Protein AF-A0AAU3U1M7-F1 (afdb_monomer_lite)

Structure (mmCIF, N/CA/C/O backbone):
data_AF-A0AAU3U1M7-F1
#
_entry.id   AF-A0AAU3U1M7-F1
#
loop_
_atom_site.group_PDB
_atom_site.id
_atom_site.type_symb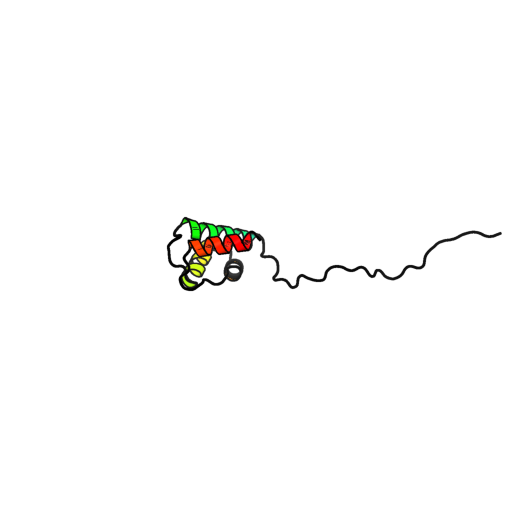ol
_atom_site.label_atom_id
_atom_site.label_alt_id
_atom_site.label_comp_id
_atom_site.label_asym_id
_atom_site.label_entity_id
_atom_site.label_seq_id
_atom_site.pdbx_PDB_ins_code
_atom_site.Cartn_x
_atom_site.Cartn_y
_atom_site.Cartn_z
_atom_site.occupancy
_atom_site.B_iso_or_equiv
_atom_site.auth_seq_id
_atom_site.auth_comp_id
_atom_site.auth_asym_id
_atom_site.auth_atom_id
_atom_site.pdbx_PDB_model_num
ATOM 1 N N . MET A 1 1 ? 9.812 -47.028 -69.799 1.00 43.41 1 MET A N 1
ATOM 2 C CA . MET A 1 1 ? 10.573 -47.075 -68.532 1.00 43.41 1 MET A CA 1
ATOM 3 C C . MET A 1 1 ? 10.028 -45.976 -67.619 1.00 43.41 1 MET A C 1
ATOM 5 O O . MET A 1 1 ? 10.066 -44.830 -68.049 1.00 43.41 1 MET A O 1
ATOM 9 N N . PRO A 1 2 ? 9.420 -46.315 -66.466 1.00 52.22 2 PRO A N 1
ATOM 10 C CA . PRO A 1 2 ? 8.859 -45.375 -65.487 1.00 52.22 2 PRO A CA 1
ATOM 11 C C . PRO A 1 2 ? 9.840 -45.047 -64.333 1.00 52.22 2 PRO A C 1
ATOM 13 O O . PRO A 1 2 ? 10.888 -45.677 -64.233 1.00 52.22 2 PRO A O 1
ATOM 16 N N . GLN A 1 3 ? 9.395 -44.155 -63.429 1.00 48.84 3 GLN A N 1
ATOM 17 C CA . GLN A 1 3 ? 9.915 -43.775 -62.089 1.00 48.84 3 GLN A CA 1
ATOM 18 C C . GLN A 1 3 ? 10.883 -42.563 -62.044 1.00 48.84 3 GLN A C 1
ATOM 20 O O . GLN A 1 3 ? 11.799 -42.482 -62.846 1.00 48.84 3 GLN A O 1
ATOM 25 N N . GLY A 1 4 ? 10.738 -41.573 -61.146 1.00 47.88 4 GLY A N 1
ATOM 26 C CA . GLY A 1 4 ? 9.878 -41.503 -59.960 1.00 47.88 4 GLY A CA 1
ATOM 27 C C . GLY A 1 4 ? 9.676 -40.092 -59.369 1.00 47.88 4 GLY A C 1
ATOM 28 O O . GLY A 1 4 ? 10.531 -39.220 -59.454 1.00 47.88 4 GLY A O 1
ATOM 29 N N . THR A 1 5 ? 8.472 -39.914 -58.816 1.00 51.44 5 THR A N 1
ATOM 30 C CA . THR A 1 5 ? 8.111 -39.330 -57.503 1.00 51.44 5 THR A CA 1
ATOM 31 C C . THR A 1 5 ? 8.977 -38.245 -56.841 1.00 51.44 5 THR A C 1
ATOM 33 O O . THR A 1 5 ? 10.036 -38.533 -56.297 1.00 51.44 5 THR A O 1
ATOM 36 N N . ASN A 1 6 ? 8.375 -37.059 -56.684 1.00 50.31 6 ASN A N 1
ATOM 37 C CA . ASN A 1 6 ? 8.305 -36.279 -55.433 1.00 50.31 6 ASN A CA 1
ATOM 38 C C . ASN A 1 6 ? 6.969 -35.495 -55.474 1.00 50.31 6 ASN A C 1
ATOM 40 O O . ASN A 1 6 ? 6.725 -34.767 -56.428 1.00 50.31 6 ASN A O 1
ATOM 44 N N . ALA A 1 7 ? 5.950 -35.854 -54.677 1.00 51.47 7 ALA A N 1
ATOM 45 C CA . ALA A 1 7 ? 5.661 -35.320 -53.330 1.00 51.47 7 ALA A CA 1
ATOM 46 C C . ALA A 1 7 ? 5.546 -33.775 -53.342 1.00 51.47 7 ALA A C 1
ATOM 48 O O . ALA A 1 7 ? 6.500 -33.117 -53.721 1.00 51.47 7 ALA A O 1
ATOM 49 N N . ARG A 1 8 ? 4.470 -33.083 -52.937 1.00 55.06 8 ARG A N 1
ATOM 50 C CA . ARG A 1 8 ? 3.313 -33.361 -52.064 1.00 55.06 8 ARG A CA 1
ATOM 51 C C . ARG A 1 8 ? 2.342 -32.157 -52.197 1.00 55.06 8 ARG A C 1
ATOM 53 O O . ARG A 1 8 ? 2.839 -31.036 -52.273 1.00 55.06 8 ARG A O 1
ATOM 60 N N . PRO A 1 9 ? 1.007 -32.322 -52.180 1.00 54.97 9 PRO A N 1
ATOM 61 C CA . PRO A 1 9 ? 0.079 -31.211 -51.980 1.00 54.97 9 PRO A CA 1
ATOM 62 C C . PRO A 1 9 ? -0.111 -30.976 -50.471 1.00 54.97 9 PRO A C 1
ATOM 64 O O . PRO A 1 9 ? -0.503 -31.883 -49.741 1.00 54.97 9 PRO A O 1
ATOM 67 N N . GLY A 1 10 ? 0.196 -29.775 -49.990 1.00 47.59 10 GLY A N 1
ATOM 68 C CA . GLY A 1 10 ? -0.101 -29.316 -48.628 1.00 47.59 10 GLY A CA 1
ATOM 69 C C . GLY A 1 10 ? -0.243 -27.803 -48.699 1.00 47.59 10 GLY A C 1
ATOM 70 O O . GLY A 1 10 ? 0.723 -27.123 -49.016 1.00 47.59 10 GLY A O 1
ATOM 71 N N . HIS A 1 11 ? -1.472 -27.308 -48.826 1.00 50.16 11 HIS A N 1
ATOM 72 C CA . HIS A 1 11 ? -2.272 -26.756 -47.727 1.00 50.16 11 HIS A CA 1
ATOM 73 C C . HIS A 1 11 ? -1.506 -25.665 -46.952 1.00 50.16 11 HIS A C 1
ATOM 75 O O . HIS A 1 11 ? -0.440 -25.963 -46.409 1.00 50.16 11 HIS A O 1
ATOM 81 N N . PRO A 1 12 ? -2.008 -24.412 -46.926 1.00 59.41 12 PRO A N 1
ATOM 82 C CA . PRO A 1 12 ? -1.394 -23.350 -46.133 1.00 59.41 12 PRO A CA 1
ATOM 83 C C . PRO A 1 12 ? -1.374 -23.760 -44.653 1.00 59.41 12 PRO A C 1
ATOM 85 O O . PRO A 1 12 ? -2.228 -24.550 -44.239 1.00 59.41 12 PRO A O 1
ATOM 88 N N . PRO A 1 13 ? -0.421 -23.265 -43.847 1.00 58.28 13 PRO A N 1
ATOM 89 C CA . PRO A 1 13 ? -0.463 -23.504 -42.417 1.00 58.28 13 PRO A CA 1
ATOM 90 C C . PRO A 1 13 ? -1.652 -22.731 -41.836 1.00 58.28 13 PRO A C 1
ATOM 92 O O . PRO A 1 13 ? -1.588 -21.519 -41.659 1.00 58.28 13 PRO A O 1
ATOM 95 N N . ASP A 1 14 ? -2.737 -23.448 -41.570 1.00 56.12 14 ASP A N 1
ATOM 96 C CA . ASP A 1 14 ? -3.678 -23.110 -40.510 1.00 56.12 14 ASP A CA 1
ATOM 97 C C . ASP A 1 14 ? -3.240 -23.899 -39.267 1.00 56.12 14 ASP A C 1
ATOM 99 O O . ASP A 1 14 ? -3.422 -25.114 -39.195 1.00 56.12 14 ASP A O 1
ATOM 103 N N . VAL A 1 15 ? -2.545 -23.212 -38.360 1.00 54.78 15 VAL A N 1
ATOM 104 C CA . VAL A 1 15 ? -2.388 -23.526 -36.928 1.00 54.78 15 VAL A CA 1
ATOM 105 C C . VAL A 1 15 ? -2.203 -22.158 -36.252 1.00 54.78 15 VAL A C 1
ATOM 107 O O . VAL A 1 15 ? -1.240 -21.460 -36.553 1.00 54.78 15 VAL A O 1
ATOM 110 N N . ALA A 1 16 ? -3.231 -21.560 -35.648 1.00 51.38 16 ALA A N 1
ATOM 111 C CA . ALA A 1 16 ? -3.870 -21.887 -34.366 1.00 51.38 16 ALA A CA 1
ATOM 112 C C . ALA A 1 16 ? -2.961 -21.600 -33.152 1.00 51.38 16 ALA A C 1
ATOM 114 O O . ALA A 1 16 ? -1.811 -22.027 -33.140 1.00 51.38 16 ALA A O 1
ATOM 115 N N . ASP A 1 17 ? -3.557 -20.922 -32.157 1.00 44.94 17 ASP A N 1
ATOM 116 C CA . ASP A 1 17 ? -3.022 -20.394 -30.883 1.00 44.94 17 ASP A CA 1
ATOM 117 C C . ASP A 1 17 ? -2.154 -19.119 -31.004 1.00 44.94 17 ASP A C 1
ATOM 119 O O . ASP A 1 17 ? -1.164 -19.100 -31.715 1.00 44.94 17 ASP A O 1
ATOM 123 N N . GLU A 1 18 ? -2.453 -17.967 -30.394 1.00 44.66 18 GLU A N 1
ATOM 124 C CA . GLU A 1 18 ? -3.192 -17.703 -29.156 1.00 44.66 18 GLU A CA 1
ATOM 125 C C . GLU A 1 18 ? -4.232 -16.582 -29.337 1.00 44.66 18 GLU A C 1
ATOM 127 O O . GLU A 1 18 ? -3.927 -15.417 -29.609 1.00 44.66 18 GLU A O 1
ATOM 132 N N . GLN A 1 19 ? -5.495 -16.923 -29.093 1.00 45.47 19 GLN A N 1
ATOM 133 C CA . GLN A 1 19 ? -6.386 -15.981 -28.430 1.00 45.47 19 GLN A CA 1
ATOM 134 C C . GLN A 1 19 ? -5.794 -15.619 -27.062 1.00 45.47 19 GLN A C 1
ATOM 136 O O . GLN A 1 19 ? -5.313 -16.492 -26.352 1.00 45.47 19 GLN A O 1
ATOM 141 N N . SER A 1 20 ? -5.995 -14.364 -26.658 1.00 44.97 20 SER A N 1
ATOM 142 C CA . SER A 1 20 ? -5.872 -13.879 -25.277 1.00 44.97 20 SER A CA 1
ATOM 143 C C . SER A 1 20 ? -4.435 -13.746 -24.779 1.00 44.97 20 SER A C 1
ATOM 145 O O . SER A 1 20 ? -3.829 -14.660 -24.248 1.00 44.97 20 SER A O 1
ATOM 147 N N . SER A 1 21 ? -3.897 -12.535 -24.768 1.00 42.19 21 SER A N 1
ATOM 148 C CA . SER A 1 21 ? -4.144 -11.721 -23.578 1.00 42.19 21 SER A CA 1
ATOM 149 C C . SER A 1 21 ? -4.272 -10.236 -23.919 1.00 42.19 21 SER A C 1
ATOM 151 O O . SER A 1 21 ? -3.348 -9.465 -23.723 1.00 42.19 21 SER A O 1
ATOM 153 N N . ASN A 1 22 ? -5.478 -9.798 -24.296 1.00 40.06 22 ASN A N 1
ATOM 154 C CA . ASN A 1 22 ? -5.967 -8.485 -23.840 1.00 40.06 22 ASN A CA 1
ATOM 155 C C . ASN A 1 22 ? -6.445 -8.608 -22.375 1.00 40.06 22 ASN A C 1
ATOM 157 O O . ASN A 1 22 ? -7.516 -8.131 -22.008 1.00 40.06 22 ASN A O 1
ATOM 161 N N . GLY A 1 23 ? -5.692 -9.343 -21.553 1.00 47.12 23 GLY A N 1
ATOM 162 C CA . GLY A 1 23 ? -5.718 -9.154 -20.112 1.00 47.12 23 GLY A CA 1
ATOM 163 C C . GLY A 1 23 ? -4.898 -7.901 -19.803 1.00 47.12 23 GLY A C 1
ATOM 164 O O . GLY A 1 23 ? -4.056 -7.533 -20.626 1.00 47.12 23 GLY A O 1
ATOM 165 N N . PRO A 1 24 ? -5.132 -7.219 -18.670 1.00 47.38 24 PRO A N 1
ATOM 166 C CA . PRO A 1 24 ? -4.219 -6.167 -18.234 1.00 47.38 24 PRO A CA 1
ATOM 167 C C . PRO A 1 24 ? -2.795 -6.728 -18.296 1.00 47.38 24 PRO A C 1
ATOM 169 O O . PRO A 1 24 ? -2.569 -7.837 -17.805 1.00 47.38 24 PRO A O 1
ATOM 172 N N . GLU A 1 25 ? -1.885 -6.021 -18.977 1.00 58.50 25 GLU A N 1
ATOM 173 C CA . GLU A 1 25 ? -0.494 -6.456 -19.122 1.00 58.50 25 GLU A CA 1
ATOM 174 C C . GLU A 1 25 ? 0.026 -6.930 -17.758 1.00 58.50 25 GLU A C 1
ATOM 176 O O . GLU A 1 25 ? -0.230 -6.259 -16.747 1.00 58.50 25 GLU A O 1
ATOM 181 N N . PRO A 1 26 ? 0.701 -8.094 -17.688 1.00 65.62 26 PRO A N 1
ATOM 182 C CA . PRO A 1 26 ? 1.236 -8.578 -16.428 1.00 65.62 26 PRO A CA 1
ATOM 183 C C . PRO A 1 26 ? 2.102 -7.473 -15.824 1.00 65.62 26 PRO A C 1
ATOM 185 O O . PRO A 1 26 ? 2.970 -6.917 -16.500 1.00 65.62 26 PRO A O 1
ATOM 188 N N . LEU A 1 27 ? 1.820 -7.119 -14.566 1.00 72.75 27 LEU A N 1
ATOM 189 C CA . LEU A 1 27 ? 2.534 -6.060 -13.858 1.00 72.75 27 LEU A CA 1
ATOM 190 C C . LEU A 1 27 ? 4.038 -6.249 -14.039 1.00 72.75 27 LEU A C 1
ATOM 192 O O . LEU A 1 27 ? 4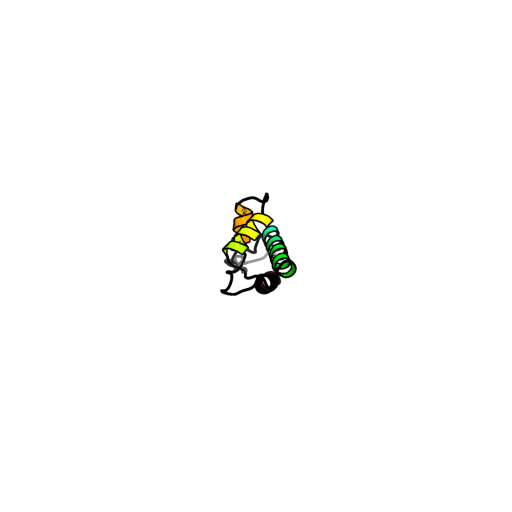.560 -7.33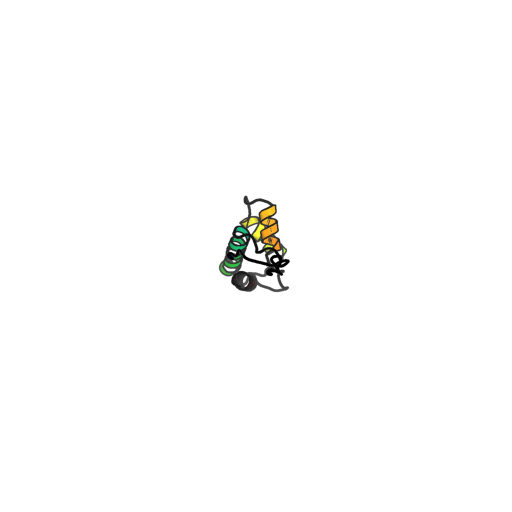7 -13.787 1.00 72.75 27 LEU A O 1
ATOM 196 N N . ALA A 1 28 ? 4.732 -5.179 -14.429 1.00 85.25 28 ALA A N 1
ATOM 197 C CA . ALA A 1 28 ? 6.181 -5.207 -14.539 1.00 85.25 28 ALA A CA 1
ATOM 198 C C . ALA A 1 28 ? 6.785 -5.735 -13.225 1.00 85.25 28 ALA A C 1
ATOM 200 O O . ALA A 1 28 ? 6.421 -5.271 -12.141 1.00 85.25 28 ALA A O 1
ATOM 201 N N . GLU A 1 29 ? 7.728 -6.677 -13.307 1.00 86.31 29 GLU A N 1
ATOM 202 C CA . GLU A 1 29 ? 8.395 -7.272 -12.138 1.00 86.31 29 GLU A CA 1
ATOM 203 C C . GLU A 1 29 ? 8.829 -6.262 -11.057 1.00 86.31 29 GLU A C 1
ATOM 205 O O . GLU A 1 29 ? 8.553 -6.516 -9.881 1.00 86.31 29 GLU A O 1
ATOM 210 N N . PRO A 1 30 ? 9.437 -5.097 -11.380 1.00 88.00 30 PRO A N 1
ATOM 211 C CA . PRO A 1 30 ? 9.797 -4.123 -10.349 1.00 88.00 30 PRO A CA 1
ATOM 212 C C . PRO A 1 30 ? 8.578 -3.523 -9.633 1.00 88.00 30 PRO A C 1
ATOM 214 O O . PRO A 1 30 ? 8.645 -3.261 -8.434 1.00 88.00 30 PRO A O 1
ATOM 217 N N . VAL A 1 31 ? 7.454 -3.344 -10.332 1.00 89.88 31 VAL A N 1
ATOM 218 C CA . VAL A 1 31 ? 6.193 -2.862 -9.744 1.00 89.88 31 VAL A CA 1
ATOM 219 C C . VAL A 1 31 ? 5.613 -3.932 -8.825 1.00 89.88 31 VAL A C 1
ATOM 221 O O . VAL A 1 31 ? 5.272 -3.638 -7.680 1.00 89.88 31 VAL A O 1
ATOM 224 N N . ARG A 1 32 ? 5.587 -5.190 -9.283 1.00 89.94 32 ARG A N 1
ATOM 225 C CA . ARG A 1 32 ? 5.134 -6.339 -8.488 1.00 89.94 32 ARG A CA 1
ATOM 226 C C . ARG A 1 32 ? 5.937 -6.501 -7.197 1.00 89.94 32 ARG A C 1
ATOM 228 O O . ARG A 1 32 ? 5.353 -6.646 -6.127 1.00 89.94 32 ARG A O 1
ATOM 235 N N . ASN A 1 33 ? 7.265 -6.448 -7.281 1.00 91.56 33 ASN A N 1
ATOM 236 C CA . ASN A 1 33 ? 8.127 -6.553 -6.104 1.00 91.56 33 ASN A CA 1
ATOM 237 C C . ASN A 1 33 ? 7.876 -5.400 -5.127 1.00 91.56 33 ASN A C 1
ATOM 239 O O . ASN A 1 33 ? 7.807 -5.624 -3.919 1.00 91.56 33 ASN A O 1
ATOM 243 N N . LYS A 1 34 ? 7.662 -4.183 -5.644 1.00 92.44 34 LYS A N 1
ATOM 244 C CA . LYS A 1 34 ? 7.383 -3.022 -4.800 1.00 92.44 34 LYS A CA 1
ATOM 245 C C . LYS A 1 34 ? 6.010 -3.082 -4.128 1.00 92.44 34 LYS A C 1
ATOM 247 O O . LYS A 1 34 ? 5.904 -2.698 -2.968 1.00 92.44 34 LYS A O 1
ATOM 252 N N . LEU A 1 35 ? 4.988 -3.606 -4.809 1.00 91.69 35 LEU A N 1
ATOM 253 C CA . LEU A 1 35 ? 3.680 -3.899 -4.206 1.00 91.69 35 LEU A CA 1
ATOM 254 C C . LEU A 1 35 ? 3.811 -4.851 -3.023 1.00 91.69 35 LEU A C 1
ATOM 256 O O . LEU A 1 35 ? 3.248 -4.579 -1.967 1.00 91.69 35 LEU A O 1
ATOM 260 N N . ILE A 1 36 ? 4.562 -5.945 -3.194 1.00 93.31 36 ILE A N 1
ATOM 261 C CA . ILE A 1 36 ? 4.792 -6.925 -2.127 1.00 93.31 36 ILE A CA 1
ATOM 262 C C . ILE A 1 36 ? 5.489 -6.251 -0.945 1.00 93.31 36 ILE A C 1
ATOM 264 O O . ILE A 1 36 ? 5.027 -6.396 0.179 1.00 93.31 36 ILE A O 1
ATOM 268 N N . GLU A 1 37 ? 6.559 -5.491 -1.194 1.00 93.38 37 GLU A N 1
ATOM 269 C CA . GLU A 1 37 ? 7.303 -4.782 -0.146 1.00 93.38 37 GLU A CA 1
ATOM 270 C C . GLU A 1 37 ? 6.404 -3.818 0.642 1.00 93.38 37 GLU A C 1
ATOM 272 O O . GLU A 1 37 ? 6.371 -3.864 1.868 1.00 93.38 37 GLU A O 1
ATOM 277 N N . ILE A 1 38 ? 5.639 -2.974 -0.053 1.00 93.00 38 ILE A N 1
ATOM 278 C CA . ILE A 1 38 ? 4.751 -1.990 0.577 1.00 93.00 38 ILE A CA 1
ATOM 279 C C . ILE A 1 38 ? 3.622 -2.680 1.351 1.00 93.00 38 ILE A C 1
ATOM 281 O O . ILE A 1 38 ? 3.325 -2.281 2.473 1.00 93.00 38 ILE A O 1
ATOM 285 N N . ALA A 1 39 ? 3.013 -3.726 0.791 1.00 92.56 39 ALA A N 1
ATOM 286 C CA . ALA A 1 39 ? 1.963 -4.479 1.470 1.00 92.56 39 ALA A CA 1
ATOM 287 C C . ALA A 1 39 ? 2.479 -5.194 2.729 1.00 92.56 39 ALA A C 1
ATOM 289 O O . ALA A 1 39 ? 1.771 -5.278 3.732 1.00 92.56 39 ALA A O 1
ATOM 290 N N . ASP A 1 40 ? 3.718 -5.684 2.694 1.00 93.75 40 ASP A N 1
ATOM 291 C CA . ASP A 1 40 ? 4.349 -6.312 3.850 1.00 93.75 40 ASP A CA 1
ATOM 292 C C . ASP A 1 40 ? 4.684 -5.278 4.942 1.00 93.75 40 ASP A C 1
ATOM 294 O O . ASP A 1 40 ? 4.453 -5.547 6.120 1.00 93.75 40 ASP A O 1
ATOM 298 N N . LEU A 1 41 ? 5.116 -4.067 4.562 1.00 93.50 41 LEU A N 1
ATOM 299 C CA . LEU A 1 41 ? 5.330 -2.951 5.495 1.00 93.50 41 LEU A CA 1
ATOM 300 C C . LEU A 1 41 ? 4.035 -2.501 6.181 1.00 93.50 41 LEU A C 1
ATOM 302 O O . LEU A 1 41 ? 4.016 -2.392 7.404 1.00 93.50 41 LEU A O 1
ATOM 306 N N . LEU A 1 42 ? 2.943 -2.327 5.427 1.00 91.62 42 LEU A N 1
ATOM 307 C CA . LEU A 1 42 ? 1.627 -1.965 5.981 1.00 91.62 42 LEU A CA 1
ATOM 308 C C . LEU A 1 42 ? 1.140 -2.979 7.032 1.00 91.62 42 LEU A C 1
ATOM 310 O O . LEU A 1 42 ? 0.498 -2.617 8.016 1.00 91.62 42 LEU A O 1
ATOM 314 N N . ARG A 1 43 ? 1.491 -4.261 6.869 1.00 90.25 43 ARG A N 1
ATOM 315 C CA . ARG A 1 43 ? 1.179 -5.304 7.856 1.00 90.25 43 ARG A CA 1
ATOM 316 C C . ARG A 1 43 ? 2.080 -5.272 9.089 1.00 90.25 43 ARG A C 1
ATOM 318 O O . ARG A 1 43 ? 1.641 -5.683 10.159 1.00 90.25 43 ARG A O 1
ATOM 325 N N . GLN A 1 44 ? 3.337 -4.861 8.951 1.00 91.69 44 GLN A N 1
ATOM 326 C CA . GLN A 1 44 ? 4.312 -4.929 10.041 1.00 91.69 44 GLN A CA 1
ATOM 327 C C . GLN A 1 44 ? 4.371 -3.660 10.893 1.00 91.69 44 GLN A C 1
ATOM 329 O O . GLN A 1 44 ? 4.538 -3.771 12.106 1.00 91.69 44 GLN A O 1
ATOM 334 N N . GLU A 1 45 ? 4.265 -2.475 10.288 1.00 88.00 45 GLU A N 1
ATOM 335 C CA . GLU A 1 45 ? 4.502 -1.217 11.006 1.00 88.00 45 GLU A CA 1
ATOM 336 C C . GLU A 1 45 ? 3.312 -0.805 11.876 1.00 88.00 45 GLU A C 1
ATOM 338 O O . GLU A 1 45 ? 3.483 -0.554 13.070 1.00 88.00 45 GLU A O 1
ATOM 343 N N . ALA A 1 46 ? 2.107 -0.750 11.304 1.00 85.56 46 ALA A N 1
ATOM 344 C CA . ALA A 1 46 ? 0.917 -0.285 12.012 1.00 85.56 46 ALA A CA 1
ATOM 345 C C . ALA A 1 46 ? -0.350 -1.059 11.597 1.00 85.56 46 ALA A C 1
ATOM 347 O O . ALA A 1 46 ? -1.300 -0.469 11.087 1.00 85.56 46 ALA A O 1
ATOM 348 N N . PRO A 1 47 ? -0.423 -2.381 11.847 1.00 88.19 47 PRO A N 1
ATOM 349 C CA . PRO A 1 47 ? -1.495 -3.237 11.326 1.00 88.19 47 PRO A CA 1
ATOM 350 C C . PRO A 1 47 ? -2.917 -2.816 11.730 1.00 88.19 47 PRO A C 1
ATOM 352 O O . PRO A 1 47 ? -3.861 -3.053 10.972 1.00 88.19 47 PRO A O 1
ATOM 355 N N . ASP A 1 48 ? -3.070 -2.190 12.899 1.00 92.19 48 ASP A N 1
ATOM 356 C CA . ASP A 1 48 ? -4.350 -1.714 13.439 1.00 92.19 48 ASP A CA 1
ATOM 357 C C . ASP A 1 48 ? -4.659 -0.249 13.075 1.00 92.19 48 ASP A C 1
ATOM 359 O O . ASP A 1 48 ? -5.719 0.270 13.438 1.00 92.19 48 ASP A O 1
ATOM 363 N N . ALA A 1 49 ? -3.749 0.448 12.383 1.00 90.50 49 ALA A N 1
ATOM 364 C CA . ALA A 1 49 ? -3.977 1.827 11.976 1.00 90.50 49 ALA A CA 1
ATOM 365 C C . ALA A 1 49 ? -5.018 1.902 10.847 1.00 90.50 49 ALA A C 1
ATOM 367 O O . ALA A 1 49 ? -5.063 1.027 9.976 1.00 90.50 49 ALA A O 1
ATOM 368 N N . PRO A 1 50 ? -5.871 2.940 10.842 1.00 91.12 50 PRO A N 1
ATOM 369 C CA . PRO A 1 50 ? -6.839 3.136 9.775 1.00 91.12 50 PRO A CA 1
ATOM 370 C C . PRO A 1 50 ? -6.125 3.527 8.480 1.00 91.12 50 PRO A C 1
ATOM 372 O O . PRO A 1 50 ? -5.406 4.531 8.439 1.00 91.12 50 PRO A O 1
ATOM 375 N N . LEU A 1 51 ? -6.382 2.784 7.405 1.00 92.06 51 LEU A N 1
ATOM 376 C CA . LEU A 1 51 ? -5.867 3.119 6.087 1.00 92.06 51 LEU A CA 1
ATOM 377 C C . LEU A 1 51 ? -6.874 3.994 5.334 1.00 92.06 51 LEU A C 1
ATOM 379 O O . LEU A 1 51 ? -8.089 3.832 5.415 1.00 92.06 51 LEU A O 1
ATOM 383 N N . SER A 1 52 ? -6.353 4.945 4.567 1.00 91.62 52 SER A N 1
ATOM 384 C CA . SER A 1 52 ? -7.130 5.713 3.594 1.00 91.62 52 SER A CA 1
ATOM 385 C C . SER A 1 52 ? -6.320 5.881 2.317 1.00 91.62 52 SER A C 1
ATOM 387 O O . SER A 1 52 ? -5.090 5.820 2.357 1.00 91.62 52 SER A O 1
ATOM 389 N N . GLU A 1 53 ? -6.976 6.181 1.196 1.00 90.25 53 GLU A N 1
ATOM 390 C CA . GLU A 1 53 ? -6.293 6.442 -0.081 1.00 90.25 53 GLU A CA 1
ATOM 391 C C . GLU A 1 53 ? -5.216 7.536 0.033 1.00 90.25 53 GLU A C 1
ATOM 393 O O . GLU A 1 53 ? -4.151 7.445 -0.579 1.00 90.25 53 GLU A O 1
ATOM 398 N N . ARG A 1 54 ? -5.443 8.569 0.860 1.00 90.00 54 ARG A N 1
ATOM 399 C CA . ARG A 1 54 ? -4.443 9.623 1.114 1.00 90.00 54 ARG A CA 1
ATOM 400 C C . ARG A 1 54 ? -3.217 9.112 1.865 1.00 90.00 54 ARG A C 1
ATOM 402 O O . ARG A 1 54 ? -2.100 9.516 1.540 1.00 90.00 54 ARG A O 1
ATOM 409 N N . VAL A 1 55 ? -3.422 8.260 2.868 1.00 90.50 55 VAL A N 1
ATOM 410 C CA . VAL A 1 55 ? -2.323 7.650 3.630 1.00 90.50 55 VAL A CA 1
ATOM 411 C C . VAL A 1 55 ? -1.550 6.696 2.725 1.00 90.50 55 VAL A C 1
ATOM 413 O O . VAL A 1 55 ? -0.335 6.829 2.616 1.00 90.50 55 VAL A O 1
ATOM 416 N N . LEU A 1 56 ? -2.254 5.836 1.983 1.00 90.44 56 LEU A N 1
ATOM 417 C CA . LEU A 1 56 ? -1.660 4.897 1.035 1.00 90.44 56 LEU A CA 1
ATOM 418 C C . LEU A 1 56 ? -0.825 5.613 -0.035 1.00 90.44 56 LEU A C 1
ATOM 420 O O . LEU A 1 56 ? 0.342 5.288 -0.232 1.00 90.44 56 LEU A O 1
ATOM 424 N N . SER A 1 57 ? -1.394 6.616 -0.706 1.00 91.12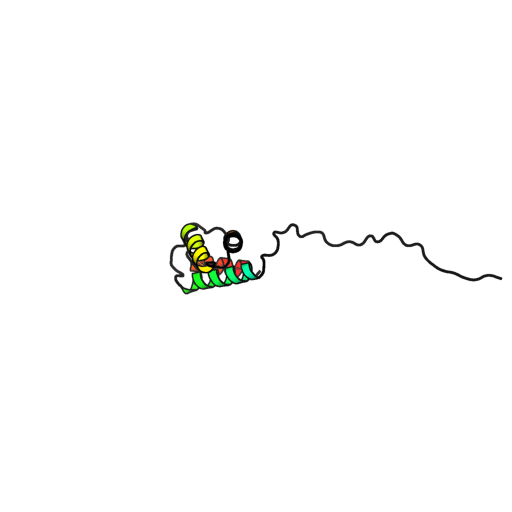 57 SER A N 1
ATOM 425 C CA . SER A 1 57 ? -0.691 7.378 -1.748 1.00 91.12 57 SER A CA 1
ATOM 426 C C . SER A 1 57 ? 0.543 8.105 -1.208 1.00 91.12 57 SER A C 1
ATOM 428 O O . SER A 1 57 ? 1.598 8.075 -1.843 1.00 91.12 57 SER A O 1
ATOM 430 N N . SER A 1 58 ? 0.456 8.691 -0.008 1.00 91.81 58 SER A N 1
ATOM 431 C CA . SER A 1 58 ? 1.606 9.316 0.662 1.00 91.81 58 SER A CA 1
ATOM 432 C C . SER A 1 58 ? 2.682 8.292 1.030 1.00 91.81 58 SER A C 1
ATOM 434 O O . SER A 1 58 ? 3.867 8.544 0.808 1.00 91.81 58 SER A O 1
ATOM 436 N N . PHE A 1 59 ? 2.284 7.126 1.541 1.00 90.88 59 PHE A N 1
ATOM 437 C CA . PHE A 1 59 ? 3.196 6.039 1.890 1.00 90.88 59 PHE A CA 1
ATOM 438 C C . PHE A 1 59 ? 3.930 5.509 0.652 1.00 90.88 59 PHE A C 1
ATOM 440 O O . PHE A 1 59 ? 5.159 5.430 0.637 1.00 90.88 59 PHE A O 1
ATOM 447 N N . ILE A 1 60 ? 3.198 5.245 -0.435 1.00 91.19 60 ILE A N 1
ATOM 448 C CA . ILE A 1 60 ? 3.779 4.831 -1.717 1.00 91.19 60 ILE A CA 1
ATOM 449 C C . ILE A 1 60 ? 4.734 5.911 -2.236 1.00 91.19 60 ILE A C 1
ATOM 451 O O . ILE A 1 60 ? 5.847 5.582 -2.635 1.00 91.19 60 ILE A O 1
ATOM 455 N N . ALA A 1 61 ? 4.357 7.193 -2.177 1.00 90.88 61 ALA A N 1
ATOM 456 C CA . ALA A 1 61 ? 5.212 8.289 -2.633 1.00 90.88 61 ALA A CA 1
ATOM 457 C C . ALA A 1 61 ? 6.550 8.352 -1.876 1.00 90.88 61 ALA A C 1
ATOM 459 O O . ALA A 1 61 ? 7.590 8.609 -2.490 1.00 90.88 61 ALA A O 1
ATOM 460 N N . VAL A 1 62 ? 6.542 8.086 -0.563 1.00 92.06 62 VAL A N 1
ATOM 461 C CA . VAL A 1 62 ? 7.764 7.956 0.248 1.00 92.06 62 VAL A CA 1
ATOM 462 C C . VAL A 1 62 ? 8.578 6.741 -0.203 1.00 92.06 62 VAL A C 1
ATOM 464 O O . VAL A 1 62 ? 9.773 6.879 -0.473 1.00 92.06 62 VAL A O 1
ATOM 467 N N . GLN A 1 63 ? 7.934 5.586 -0.376 1.00 89.12 63 GLN A N 1
ATOM 468 C CA . GLN A 1 63 ? 8.602 4.333 -0.739 1.00 89.12 63 GLN A CA 1
ATOM 469 C C . GLN A 1 63 ? 9.145 4.301 -2.173 1.00 89.12 63 GLN A C 1
ATOM 471 O O . GLN A 1 63 ? 10.098 3.568 -2.450 1.00 89.12 63 GLN A O 1
ATOM 476 N N . THR A 1 64 ? 8.580 5.085 -3.091 1.00 89.00 64 THR A N 1
ATOM 477 C CA . THR A 1 64 ? 9.046 5.213 -4.483 1.00 89.00 64 THR A CA 1
ATOM 478 C C . THR A 1 64 ? 9.885 6.471 -4.715 1.00 89.00 64 THR A C 1
ATOM 480 O O . THR A 1 64 ? 10.167 6.831 -5.864 1.00 89.00 64 THR A O 1
ATOM 483 N N . LYS A 1 65 ? 10.281 7.183 -3.653 1.00 87.81 65 LYS A N 1
ATOM 484 C CA . LYS A 1 65 ? 11.095 8.394 -3.777 1.00 87.81 65 LYS A CA 1
ATOM 485 C C . LYS A 1 65 ? 12.419 8.069 -4.476 1.00 87.81 65 LYS A C 1
ATOM 487 O O . LYS A 1 65 ? 13.171 7.207 -4.043 1.00 87.81 65 LYS A O 1
ATOM 492 N N . GLY A 1 66 ? 12.704 8.779 -5.567 1.00 85.25 66 GLY A N 1
ATOM 493 C CA . GLY A 1 66 ? 13.911 8.573 -6.377 1.00 85.25 66 GLY A CA 1
ATOM 494 C C . GLY A 1 66 ? 13.781 7.536 -7.501 1.00 85.25 66 GLY A C 1
ATOM 495 O O . GLY A 1 66 ? 14.664 7.489 -8.349 1.00 85.25 66 GLY A O 1
ATOM 496 N N . ALA A 1 67 ? 12.682 6.774 -7.574 1.00 84.00 67 ALA A N 1
ATOM 497 C CA . ALA A 1 67 ? 12.431 5.809 -8.656 1.00 84.00 67 ALA A CA 1
ATOM 498 C C . ALA A 1 67 ? 11.743 6.424 -9.897 1.00 84.00 67 ALA A C 1
ATOM 500 O O . ALA A 1 67 ? 11.693 5.801 -10.954 1.00 84.00 67 ALA A O 1
ATOM 501 N N . GLY A 1 68 ? 11.231 7.655 -9.782 1.00 88.56 68 GLY A N 1
ATOM 502 C CA . GLY A 1 68 ? 10.570 8.393 -10.865 1.00 88.56 68 GLY A CA 1
ATOM 503 C C . GLY A 1 68 ? 9.038 8.391 -10.783 1.00 88.56 68 GLY A C 1
ATOM 504 O O . GLY A 1 68 ? 8.422 7.521 -10.170 1.00 88.56 68 GLY A O 1
ATOM 505 N N . VAL A 1 69 ? 8.415 9.400 -11.405 1.00 89.31 69 VAL A N 1
ATOM 506 C CA . VAL A 1 69 ? 6.955 9.630 -11.353 1.00 89.31 69 VAL A CA 1
ATOM 507 C C . VAL A 1 69 ? 6.162 8.518 -12.041 1.00 89.31 69 VAL A C 1
ATOM 509 O O . VAL A 1 69 ? 5.122 8.115 -11.528 1.00 89.31 69 VAL A O 1
ATOM 512 N N . GLU A 1 70 ? 6.654 7.992 -13.162 1.00 89.75 70 GLU A N 1
ATOM 513 C CA . GLU A 1 70 ? 5.971 6.913 -13.888 1.00 89.75 70 GLU A CA 1
ATOM 514 C C . GLU A 1 70 ? 5.948 5.613 -13.077 1.00 89.75 70 GLU A C 1
ATOM 516 O O . GLU A 1 70 ? 4.925 4.936 -13.019 1.00 89.75 70 GLU A O 1
ATOM 521 N N . PHE A 1 71 ? 7.032 5.312 -12.356 1.00 88.12 71 PHE A N 1
ATOM 522 C CA . PHE A 1 71 ? 7.078 4.160 -11.459 1.00 88.12 71 PHE A CA 1
ATOM 523 C C . PHE A 1 71 ? 6.122 4.324 -10.272 1.00 88.12 71 PHE A C 1
ATOM 525 O O . PHE A 1 71 ? 5.371 3.404 -9.963 1.00 88.12 71 PHE A O 1
ATOM 532 N N . TYR A 1 72 ? 6.087 5.510 -9.652 1.00 89.06 72 TYR A N 1
ATOM 533 C CA . TYR A 1 72 ? 5.101 5.834 -8.615 1.00 89.06 72 TYR A CA 1
ATOM 534 C C . TYR A 1 72 ? 3.664 5.608 -9.105 1.00 89.06 72 TYR A C 1
ATOM 536 O O . TYR A 1 72 ? 2.878 4.950 -8.426 1.00 89.06 72 TYR A O 1
ATOM 544 N N . ARG A 1 73 ? 3.328 6.111 -10.300 1.00 90.56 73 ARG A N 1
ATOM 545 C CA . ARG A 1 73 ? 1.991 5.955 -10.891 1.00 90.56 73 ARG A CA 1
ATOM 546 C C . ARG A 1 73 ? 1.654 4.497 -11.177 1.00 90.56 73 ARG A C 1
ATOM 548 O O . ARG A 1 73 ? 0.544 4.081 -10.869 1.00 90.56 73 ARG A O 1
ATOM 555 N N . ALA A 1 74 ? 2.600 3.733 -11.719 1.00 91.12 74 ALA A N 1
ATOM 556 C CA . ALA A 1 74 ? 2.407 2.314 -11.998 1.00 91.12 74 ALA A CA 1
ATOM 557 C C . ALA A 1 74 ? 2.180 1.502 -10.713 1.00 91.12 74 ALA A C 1
ATOM 559 O O . ALA A 1 74 ? 1.284 0.666 -10.669 1.00 91.12 74 ALA A O 1
ATOM 560 N N . VAL A 1 75 ? 2.946 1.781 -9.652 1.00 90.50 75 VAL A N 1
ATOM 561 C CA . VAL A 1 75 ? 2.756 1.143 -8.340 1.00 90.50 75 VAL A CA 1
ATOM 562 C C . VAL A 1 75 ? 1.405 1.525 -7.746 1.00 90.50 75 VAL A C 1
ATOM 564 O O . VAL A 1 75 ? 0.666 0.639 -7.331 1.00 90.50 75 VAL A O 1
ATOM 567 N N . LEU A 1 76 ? 1.051 2.813 -7.748 1.00 90.81 76 LEU A N 1
ATOM 568 C CA . LEU A 1 76 ? -0.225 3.288 -7.215 1.00 90.81 76 LEU A CA 1
ATOM 569 C C . LEU A 1 76 ? -1.425 2.672 -7.949 1.00 90.81 76 LEU A C 1
ATOM 571 O O . LEU A 1 76 ? -2.362 2.235 -7.297 1.00 90.81 76 LEU A O 1
ATOM 575 N N . ALA A 1 77 ? -1.382 2.600 -9.281 1.00 90.12 77 ALA A N 1
ATOM 576 C CA . ALA A 1 77 ? -2.463 2.035 -10.093 1.00 90.12 77 ALA A CA 1
ATOM 577 C C . ALA A 1 77 ? -2.625 0.515 -9.929 1.00 90.12 77 ALA A C 1
ATOM 579 O O . ALA A 1 77 ? -3.674 -0.036 -10.248 1.00 90.12 77 ALA A O 1
ATOM 580 N N . ALA A 1 78 ? -1.580 -0.169 -9.469 1.00 90.12 78 ALA A N 1
ATOM 581 C CA . ALA A 1 78 ? -1.596 -1.607 -9.262 1.00 90.12 78 ALA A CA 1
ATOM 582 C C . ALA A 1 78 ? -2.113 -2.013 -7.873 1.00 90.12 78 ALA A C 1
ATOM 584 O O . ALA A 1 78 ? -2.413 -3.187 -7.644 1.00 90.12 78 ALA A O 1
ATOM 585 N N . PHE A 1 79 ? -2.215 -1.059 -6.947 1.00 89.25 79 PHE A N 1
ATOM 586 C CA . PHE A 1 79 ? -2.868 -1.267 -5.665 1.00 89.25 79 PHE A CA 1
ATOM 587 C C . PHE A 1 79 ? -4.397 -1.241 -5.843 1.00 89.25 79 PHE A C 1
ATOM 589 O O . PHE A 1 79 ? -4.908 -0.361 -6.532 1.00 89.25 79 PHE A O 1
ATOM 596 N N . PRO A 1 80 ? -5.140 -2.194 -5.250 1.00 89.38 80 PRO A N 1
ATOM 597 C CA . PRO A 1 80 ? -6.598 -2.153 -5.247 1.00 89.38 80 PRO A CA 1
ATOM 598 C C . PRO A 1 80 ? -7.116 -0.969 -4.421 1.00 89.38 80 PRO A C 1
ATOM 600 O O . PRO A 1 80 ? -6.431 -0.482 -3.529 1.00 89.38 80 PRO A O 1
ATOM 603 N N . ASP A 1 81 ? -8.355 -0.545 -4.658 1.00 88.88 81 ASP A N 1
ATOM 604 C CA . ASP A 1 81 ? -8.956 0.514 -3.845 1.00 88.88 81 ASP A CA 1
ATOM 605 C C . ASP A 1 81 ? -9.063 0.101 -2.364 1.00 88.88 81 ASP A C 1
ATOM 607 O O . ASP A 1 81 ? -9.352 -1.063 -2.032 1.00 88.88 81 ASP A O 1
ATOM 611 N N . VAL A 1 82 ? -8.830 1.079 -1.484 1.00 90.12 82 VAL A N 1
ATOM 612 C CA . VAL A 1 82 ? -8.952 0.934 -0.026 1.00 90.12 82 VAL A CA 1
ATOM 613 C C . VAL A 1 82 ? -10.429 0.900 0.349 1.00 90.12 82 VAL A C 1
ATOM 615 O O . VAL A 1 82 ? -11.196 1.790 -0.028 1.00 90.12 82 VAL A O 1
ATOM 618 N N . GLU A 1 83 ? -10.836 -0.111 1.110 1.00 89.62 83 GLU A N 1
ATOM 619 C CA . GLU A 1 83 ? -12.214 -0.224 1.580 1.00 89.62 83 GLU A CA 1
ATOM 620 C C . GLU A 1 83 ? -12.477 0.717 2.775 1.00 89.62 83 GLU A C 1
ATOM 622 O O . GLU A 1 83 ? -11.592 0.982 3.596 1.00 89.62 83 GLU A O 1
ATOM 627 N N . PRO A 1 84 ? -13.700 1.258 2.916 1.00 86.69 84 PRO A N 1
ATOM 628 C CA . PRO A 1 84 ? -14.024 2.145 4.026 1.00 86.69 84 PRO A CA 1
ATOM 629 C C . PRO A 1 84 ? -13.916 1.412 5.372 1.00 86.69 84 PRO A C 1
ATOM 631 O O . PRO A 1 84 ? -14.628 0.442 5.624 1.00 86.69 84 PRO A O 1
ATOM 634 N N . GLY A 1 85 ? -13.056 1.921 6.259 1.00 88.00 85 GLY A N 1
ATOM 635 C CA . GLY A 1 85 ? -12.795 1.326 7.576 1.00 88.00 85 GLY A CA 1
ATOM 636 C C . GLY A 1 85 ? -11.760 0.196 7.568 1.00 88.00 85 GLY A C 1
ATOM 637 O O . GLY A 1 85 ? -11.583 -0.456 8.595 1.00 88.00 85 GLY A O 1
ATOM 638 N N . GLU A 1 86 ? -11.084 -0.038 6.441 1.00 91.19 86 GLU A N 1
ATOM 639 C CA . GLU A 1 86 ? -9.990 -1.003 6.337 1.00 91.19 86 GLU A CA 1
ATOM 640 C C . GLU A 1 86 ? -8.751 -0.524 7.115 1.00 91.19 86 GLU A C 1
ATOM 642 O O . GLU A 1 86 ? -8.438 0.670 7.167 1.00 91.19 86 GLU A O 1
ATOM 647 N N . THR A 1 87 ? -8.042 -1.462 7.745 1.00 94.00 87 THR A N 1
ATOM 648 C CA . THR A 1 87 ? -6.778 -1.182 8.436 1.00 94.00 87 THR A CA 1
ATOM 649 C C . THR A 1 87 ? -5.584 -1.486 7.538 1.00 94.00 87 THR A C 1
ATOM 651 O O . THR A 1 87 ? -5.693 -2.271 6.591 1.00 94.00 87 THR A O 1
ATOM 654 N N . GLU A 1 88 ? -4.424 -0.902 7.842 1.00 92.12 88 GLU A N 1
ATOM 655 C CA . GLU A 1 88 ? -3.199 -1.110 7.056 1.00 92.12 88 GLU A CA 1
ATOM 656 C C . GLU A 1 88 ? -2.834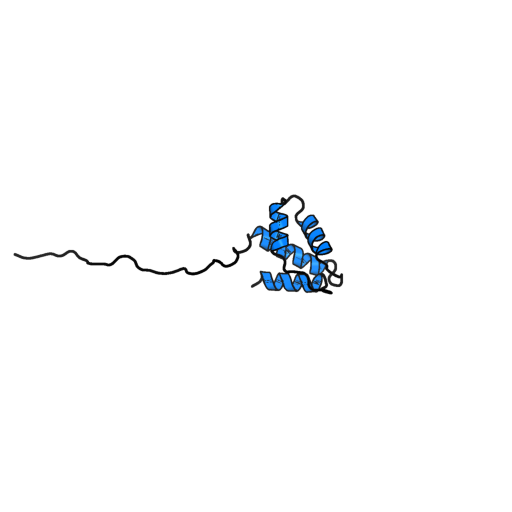 -2.598 6.939 1.00 92.12 88 GLU A C 1
ATOM 658 O O . GLU A 1 88 ? -2.516 -3.077 5.848 1.00 92.12 88 GLU A O 1
ATOM 663 N N . GLY A 1 89 ? -2.967 -3.362 8.028 1.00 92.75 89 GLY A N 1
ATOM 664 C CA . GLY A 1 89 ? -2.645 -4.788 8.030 1.00 92.75 89 GLY A CA 1
ATOM 665 C C . GLY A 1 89 ? -3.624 -5.638 7.226 1.00 92.75 89 GLY A C 1
ATOM 666 O O . GLY A 1 89 ? -3.195 -6.482 6.435 1.00 92.75 89 GLY A O 1
ATOM 667 N N . ALA A 1 90 ? -4.929 -5.385 7.366 1.00 93.62 90 ALA A N 1
ATOM 668 C CA . ALA A 1 90 ? -5.954 -6.090 6.597 1.00 93.62 90 ALA A CA 1
ATOM 669 C C . ALA A 1 90 ? -5.785 -5.850 5.087 1.00 93.62 90 ALA A C 1
ATOM 671 O O . ALA A 1 90 ? -5.835 -6.800 4.292 1.00 93.62 90 ALA A O 1
ATOM 672 N N . TYR A 1 91 ? -5.499 -4.600 4.716 1.00 93.75 91 TYR A N 1
ATOM 673 C CA . TYR A 1 91 ? -5.211 -4.212 3.343 1.00 93.75 91 TYR A CA 1
ATOM 674 C C . TYR A 1 91 ? -3.924 -4.865 2.820 1.00 93.75 91 TYR A C 1
ATOM 676 O O . TYR A 1 91 ? -3.928 -5.477 1.749 1.00 93.75 91 TYR A O 1
ATOM 684 N N . GLY A 1 92 ? -2.833 -4.822 3.593 1.00 92.06 92 GLY A N 1
ATOM 685 C CA . GLY A 1 92 ? -1.565 -5.469 3.247 1.00 92.06 92 GLY A CA 1
ATOM 686 C C . GLY A 1 92 ? -1.728 -6.966 2.956 1.00 92.06 92 GLY A C 1
ATOM 687 O O . GLY A 1 92 ? -1.303 -7.453 1.905 1.00 92.06 92 GLY A O 1
ATOM 688 N N . ASP A 1 93 ? -2.438 -7.705 3.814 1.00 93.06 93 ASP A N 1
ATOM 689 C CA . ASP A 1 93 ? -2.710 -9.132 3.587 1.00 93.06 93 ASP A CA 1
ATOM 690 C C . ASP A 1 93 ? -3.614 -9.393 2.371 1.00 93.06 93 ASP A C 1
ATOM 692 O O . ASP A 1 93 ? -3.488 -10.428 1.701 1.00 93.06 93 ASP A O 1
ATOM 696 N N . ARG A 1 94 ? -4.547 -8.490 2.054 1.00 91.94 94 ARG A N 1
ATOM 697 C CA . ARG A 1 94 ? -5.375 -8.575 0.839 1.00 91.94 94 ARG A CA 1
ATOM 698 C C . ARG A 1 94 ? -4.522 -8.395 -0.418 1.00 91.94 94 ARG A C 1
ATOM 700 O O . ARG A 1 94 ? -4.622 -9.217 -1.331 1.00 91.94 94 ARG A O 1
ATOM 707 N N . VAL A 1 95 ? -3.637 -7.400 -0.436 1.00 91.38 95 VAL A N 1
ATOM 708 C CA . VAL A 1 95 ? -2.718 -7.155 -1.558 1.00 91.38 95 VAL A CA 1
ATOM 709 C C . VAL A 1 95 ? -1.751 -8.324 -1.741 1.00 91.38 95 VAL A C 1
ATOM 711 O O . VAL A 1 95 ? -1.613 -8.840 -2.850 1.00 91.38 95 VAL A O 1
ATOM 714 N N . LEU A 1 96 ? -1.137 -8.824 -0.664 1.00 90.94 96 LEU A N 1
ATOM 715 C CA . LEU A 1 96 ? -0.233 -9.978 -0.736 1.00 90.94 96 LEU A CA 1
ATOM 716 C C . LEU A 1 96 ? -0.933 -11.231 -1.280 1.00 90.94 96 LEU A C 1
ATOM 718 O O . LEU A 1 96 ? -0.333 -11.988 -2.045 1.00 90.94 96 LEU A O 1
ATOM 722 N N . ARG A 1 97 ? -2.203 -11.454 -0.920 1.00 87.88 97 ARG A N 1
ATOM 723 C CA . ARG A 1 97 ? -3.011 -12.548 -1.482 1.00 87.88 97 ARG A CA 1
ATOM 724 C C . ARG A 1 97 ? -3.319 -12.345 -2.964 1.00 87.88 97 ARG A C 1
ATOM 726 O O . ARG A 1 97 ? -3.310 -13.328 -3.701 1.00 87.88 97 ARG A O 1
ATOM 733 N N . ALA A 1 98 ? -3.566 -11.109 -3.397 1.00 85.94 98 ALA A N 1
ATOM 734 C CA . ALA A 1 98 ? -3.825 -10.789 -4.799 1.00 85.94 98 ALA A CA 1
ATOM 735 C C . ALA A 1 98 ? -2.580 -10.986 -5.682 1.00 85.94 98 ALA A C 1
ATOM 737 O O . ALA A 1 98 ? -2.698 -11.518 -6.778 1.00 85.94 98 ALA A O 1
ATOM 738 N N . VAL A 1 99 ? -1.390 -10.629 -5.187 1.00 82.62 99 VAL A N 1
ATOM 739 C CA . VAL A 1 99 ? -0.127 -10.705 -5.952 1.00 82.62 99 VAL A CA 1
ATOM 740 C C . VAL A 1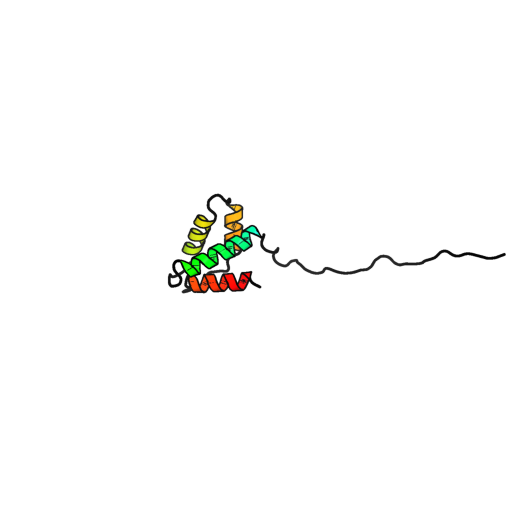 99 ? 0.497 -12.115 -5.968 1.00 82.62 99 VAL A C 1
ATOM 742 O O . VAL A 1 99 ? 1.349 -12.421 -6.808 1.00 82.62 99 VAL A O 1
ATOM 745 N N . ARG A 1 100 ? 0.111 -12.988 -5.026 1.00 73.88 100 ARG A N 1
ATOM 746 C CA . ARG A 1 100 ? 0.549 -14.398 -4.963 1.00 73.88 100 ARG A CA 1
ATOM 747 C C . ARG A 1 100 ? -0.256 -15.346 -5.863 1.00 73.88 100 ARG A C 1
ATOM 749 O O . ARG A 1 100 ? 0.144 -16.503 -5.973 1.00 73.88 100 ARG A O 1
ATOM 756 N N . ARG A 1 101 ? -1.374 -14.894 -6.436 1.00 56.81 101 ARG A N 1
ATOM 757 C CA . ARG A 1 101 ? -2.121 -15.626 -7.470 1.00 56.81 101 ARG A CA 1
ATOM 758 C C . ARG A 1 101 ? -1.510 -15.397 -8.842 1.00 56.81 101 ARG A C 1
ATOM 760 O O . ARG A 1 101 ? -1.637 -16.338 -9.650 1.00 56.81 101 ARG A O 1
#

Sequence (101 aa):
MPQGTNARPGHPPDVADEQSSNGPEPLAEPVRNKLIEIADLLRQEAPDAPLSERVLSSFIAVQTKGAGVEFYRAVLAAFPDVEPGETEGAYGDRVLRAVRR

Foldseek 3Di:
DDDDDDDDDDDDDDDDDDDDDPDPPPQDPVLLVLLLVQLVCLQPPWQAAFDALVNSLVSLCVSCVPVDDVSSVSNSVLQDHDDVRHGSNNSSVVSNVVSVD

pLDDT: mean 79.33, std 17.79, range [40.06, 94.0]

Radius of gyration: 24.85 Å; chains: 1; bounding box: 28×57×82 Å

Secondary structure (DSSP, 8-state):
----------------------S--PPPHHHHHHHHHHHHHHHHH-TTSBP-HHHHHHHHHHHTTTT-HHHHHHHHHHSPPPPTT-BHHHHHHHHHHHHT-